Protein AF-A0A955L0Y5-F1 (afdb_monomer_lite)

Structure (mmCIF, N/CA/C/O backbone):
data_AF-A0A955L0Y5-F1
#
_entry.id   AF-A0A955L0Y5-F1
#
loop_
_atom_site.group_PDB
_atom_site.id
_atom_site.type_symbol
_atom_site.label_atom_id
_atom_site.label_alt_id
_atom_site.label_comp_id
_atom_site.label_asym_id
_atom_site.label_entity_id
_atom_site.label_seq_id
_atom_site.pdbx_PDB_ins_code
_atom_site.Cartn_x
_atom_site.Cartn_y
_atom_site.Cartn_z
_atom_site.occupancy
_atom_site.B_iso_or_equiv
_atom_site.auth_seq_id
_atom_site.auth_comp_id
_atom_site.auth_asym_id
_atom_site.auth_atom_id
_atom_site.pdbx_PDB_model_num
ATOM 1 N N . TYR A 1 1 ? 2.188 4.346 -8.797 1.00 79.19 1 TYR A N 1
ATOM 2 C CA . TYR A 1 1 ? 0.901 3.877 -8.244 1.00 79.19 1 TYR A CA 1
ATOM 3 C C . TYR A 1 1 ? 0.221 5.040 -7.528 1.00 79.19 1 TYR A C 1
ATOM 5 O O . TYR A 1 1 ? 0.872 6.050 -7.278 1.00 79.19 1 TYR A O 1
ATOM 13 N N . MET A 1 2 ? -1.072 4.921 -7.245 1.00 89.38 2 MET A N 1
ATOM 14 C CA . MET A 1 2 ? -1.869 5.831 -6.424 1.00 89.38 2 MET A CA 1
ATOM 15 C C . MET A 1 2 ? -2.177 5.133 -5.100 1.00 89.38 2 MET A C 1
ATOM 17 O O . MET A 1 2 ? -2.606 3.981 -5.113 1.00 89.38 2 MET A O 1
ATOM 21 N N . LEU A 1 3 ? -1.932 5.819 -3.984 1.00 91.38 3 LEU A N 1
ATOM 22 C CA . LEU A 1 3 ? -2.253 5.328 -2.646 1.00 91.38 3 LEU A CA 1
ATOM 23 C C . LEU A 1 3 ? -3.683 5.738 -2.289 1.00 91.38 3 LEU A C 1
ATOM 25 O O . LEU A 1 3 ? -4.049 6.902 -2.452 1.00 91.38 3 LEU A O 1
ATOM 29 N N . ILE A 1 4 ? -4.476 4.789 -1.807 1.00 93.81 4 ILE A N 1
ATOM 30 C CA . ILE A 1 4 ? -5.864 4.996 -1.403 1.00 93.81 4 ILE A CA 1
ATOM 31 C C . ILE A 1 4 ? -5.969 4.655 0.082 1.00 93.81 4 ILE A C 1
ATOM 33 O O . ILE A 1 4 ? -5.659 3.534 0.490 1.00 93.81 4 ILE A O 1
ATOM 37 N N . VAL A 1 5 ? -6.415 5.633 0.871 1.00 94.69 5 VAL A N 1
ATOM 38 C CA . VAL A 1 5 ? -6.657 5.496 2.311 1.00 94.69 5 VAL A CA 1
ATOM 39 C C . VAL A 1 5 ? -8.055 6.027 2.604 1.00 94.69 5 VAL A C 1
ATOM 41 O O . VAL A 1 5 ? -8.307 7.228 2.496 1.00 94.69 5 VAL A O 1
ATOM 44 N N . GLY A 1 6 ? -8.978 5.120 2.909 1.00 94.88 6 GLY A N 1
ATOM 45 C CA . GLY A 1 6 ? -10.327 5.429 3.360 1.00 94.88 6 GLY A CA 1
ATOM 46 C C . GLY A 1 6 ? -10.503 5.161 4.854 1.00 94.88 6 GLY A C 1
ATOM 47 O O . GLY A 1 6 ? -9.565 4.826 5.573 1.00 94.88 6 GLY A O 1
ATOM 48 N N . LYS A 1 7 ? -11.748 5.289 5.328 1.00 97.19 7 LYS A N 1
ATOM 49 C CA . LYS A 1 7 ? -12.096 5.071 6.743 1.00 97.19 7 LYS A CA 1
ATOM 50 C C . LYS A 1 7 ? -11.847 3.639 7.218 1.00 97.19 7 LYS A C 1
ATOM 52 O O . LYS A 1 7 ? -11.564 3.435 8.391 1.00 97.19 7 LYS A O 1
ATOM 57 N N . ARG A 1 8 ? -11.966 2.662 6.317 1.00 95.38 8 ARG A N 1
ATOM 58 C CA . ARG A 1 8 ? -11.703 1.253 6.619 1.00 95.38 8 ARG A CA 1
ATOM 59 C C . ARG A 1 8 ? -10.205 0.987 6.721 1.00 95.38 8 ARG A C 1
ATOM 61 O O . ARG A 1 8 ? -9.763 0.393 7.691 1.00 95.38 8 ARG A O 1
ATOM 68 N N . GLU A 1 9 ? -9.439 1.487 5.759 1.00 95.25 9 GLU A N 1
ATOM 69 C CA . GLU A 1 9 ? -7.980 1.362 5.712 1.00 95.25 9 GLU A CA 1
ATOM 70 C C . GLU A 1 9 ? -7.321 2.002 6.946 1.00 95.25 9 GLU A C 1
ATOM 72 O O . GLU A 1 9 ? -6.427 1.413 7.546 1.00 95.25 9 GLU A O 1
ATOM 77 N N . GLU A 1 10 ? -7.834 3.160 7.380 1.00 94.94 10 GLU A N 1
ATOM 78 C CA . GLU A 1 10 ? -7.442 3.824 8.632 1.00 94.94 10 GLU A CA 1
ATOM 79 C C . GLU A 1 10 ? -7.702 2.938 9.862 1.00 94.94 10 GLU A C 1
ATOM 81 O O . GLU A 1 10 ? -6.835 2.810 10.721 1.00 94.94 10 GLU A O 1
ATOM 86 N N . ALA A 1 11 ? -8.875 2.302 9.943 1.00 96.56 11 ALA A N 1
ATOM 87 C CA . ALA A 1 11 ? -9.245 1.455 11.076 1.00 96.56 11 ALA A CA 1
ATOM 88 C C . ALA A 1 11 ? -8.482 0.117 11.116 1.00 96.56 11 ALA A C 1
ATOM 90 O O . ALA A 1 11 ? -8.252 -0.427 12.193 1.00 96.56 11 ALA A O 1
ATOM 91 N N . GLU A 1 12 ? -8.113 -0.425 9.954 1.00 96.50 12 GLU A N 1
ATOM 92 C CA . GLU A 1 12 ? -7.470 -1.741 9.815 1.00 96.50 12 GLU A CA 1
ATOM 93 C C . GLU A 1 12 ? -5.936 -1.668 9.692 1.00 96.50 12 GLU A C 1
ATOM 95 O O . GLU A 1 12 ? -5.269 -2.709 9.589 1.00 96.50 12 GLU A O 1
ATOM 100 N N . GLU A 1 13 ? -5.378 -0.454 9.700 1.00 96.06 1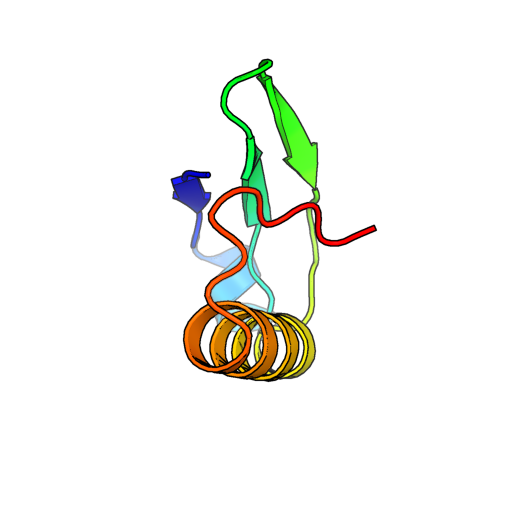3 GLU A N 1
ATOM 101 C CA . GLU A 1 13 ? -3.960 -0.162 9.449 1.00 96.06 13 GLU A CA 1
ATOM 102 C C . GLU A 1 13 ? -3.467 -0.773 8.126 1.00 96.06 13 GLU A C 1
ATOM 104 O O . GLU A 1 13 ? -2.393 -1.382 8.018 1.00 96.06 13 GLU A O 1
ATOM 109 N N . THR A 1 14 ? -4.296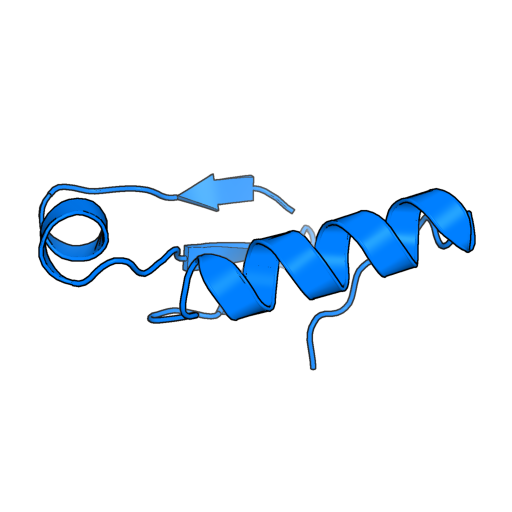 -0.636 7.0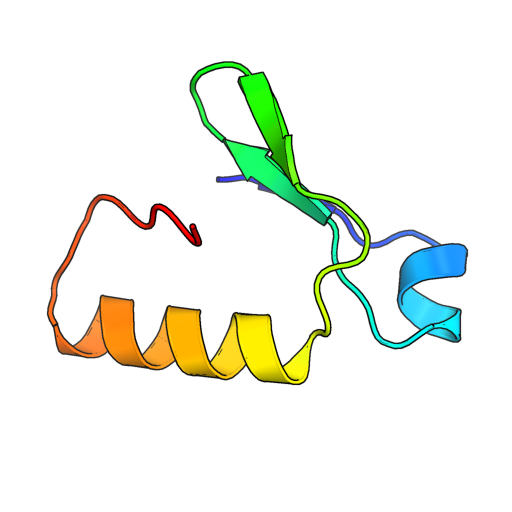94 1.00 96.19 14 THR A N 1
ATOM 110 C CA . THR A 1 14 ? -4.016 -1.098 5.735 1.00 96.19 14 THR A CA 1
ATOM 111 C C . THR A 1 14 ? -3.983 0.071 4.757 1.00 96.19 14 THR A C 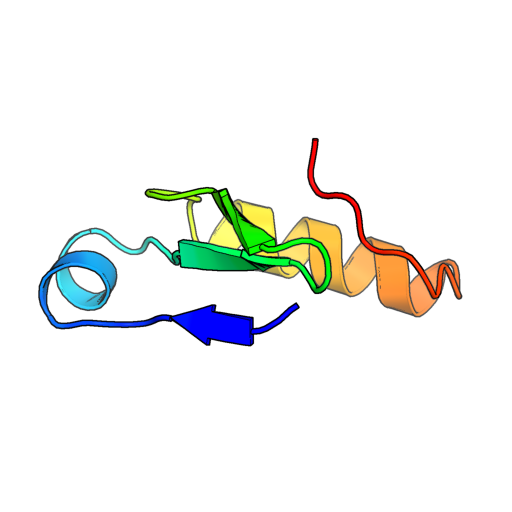1
ATOM 113 O O . THR A 1 14 ? -4.318 1.206 5.080 1.00 96.19 14 THR A O 1
ATOM 116 N N . VAL A 1 15 ? -3.535 -0.197 3.536 1.00 94.69 15 VAL A N 1
ATOM 117 C CA . VAL A 1 15 ? -3.588 0.708 2.395 1.00 94.69 15 VAL A CA 1
ATOM 118 C C . VAL A 1 15 ? -4.021 -0.062 1.159 1.00 94.69 15 VAL A C 1
ATOM 120 O O . VAL A 1 15 ? -3.793 -1.266 1.037 1.00 94.69 15 VAL A O 1
ATOM 123 N N . SER A 1 16 ? -4.627 0.649 0.214 1.00 94.25 16 SER A N 1
ATOM 124 C CA . SER A 1 16 ? -4.865 0.125 -1.127 1.00 94.25 16 SER A CA 1
ATOM 125 C C . SER A 1 16 ? -4.014 0.877 -2.144 1.00 94.25 16 SER A C 1
ATOM 127 O O . SER A 1 16 ? -3.732 2.068 -1.998 1.00 94.25 16 SER A O 1
ATOM 129 N N . LEU A 1 17 ? -3.593 0.175 -3.185 1.00 92.06 17 LEU A N 1
ATOM 130 C CA . LEU A 1 17 ? -2.731 0.684 -4.235 1.00 92.06 17 LEU A CA 1
ATOM 131 C C . LEU A 1 17 ? -3.376 0.444 -5.584 1.00 92.06 17 LEU A C 1
ATOM 133 O O . LEU A 1 17 ? -3.773 -0.675 -5.891 1.00 92.06 17 LEU A O 1
ATOM 137 N N . ARG A 1 18 ? -3.413 1.486 -6.409 1.00 91.94 18 ARG A N 1
ATOM 138 C CA . ARG A 1 18 ? -3.788 1.376 -7.817 1.00 91.94 18 ARG A CA 1
ATOM 139 C C . ARG A 1 18 ? -2.580 1.654 -8.703 1.00 91.94 18 AR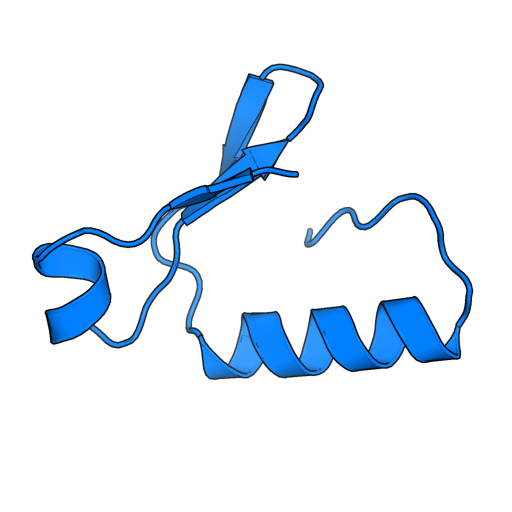G A C 1
ATOM 141 O O . ARG A 1 18 ? -1.988 2.737 -8.649 1.00 91.94 18 ARG A O 1
ATOM 148 N N . TYR A 1 19 ? -2.186 0.681 -9.507 1.00 89.00 19 TYR A N 1
ATOM 149 C CA . TYR A 1 19 ? -1.100 0.806 -10.472 1.00 89.00 19 TYR A CA 1
ATOM 150 C C . TYR A 1 19 ? -1.545 1.573 -11.723 1.00 89.00 19 TYR A C 1
ATOM 152 O O . TYR A 1 19 ? -2.720 1.889 -11.911 1.00 89.00 19 TYR A O 1
ATOM 160 N N . ARG A 1 20 ? -0.577 1.959 -12.565 1.00 86.69 20 ARG A N 1
ATOM 161 C CA . ARG A 1 20 ? -0.852 2.758 -13.775 1.00 86.69 20 ARG A CA 1
ATOM 162 C C . ARG A 1 20 ? -1.612 1.975 -14.845 1.00 86.69 20 ARG A C 1
ATOM 164 O O . ARG A 1 20 ? -2.325 2.585 -15.631 1.00 86.69 20 ARG A O 1
ATOM 171 N N . ASP A 1 21 ? -1.447 0.660 -14.864 1.00 89.25 21 ASP A N 1
ATOM 172 C CA . ASP A 1 21 ? -2.179 -0.275 -15.724 1.00 89.25 21 ASP A CA 1
ATOM 173 C C . ASP A 1 21 ? -3.618 -0.531 -15.240 1.00 89.25 21 ASP A C 1
ATOM 175 O O . ASP A 1 21 ? -4.385 -1.205 -15.923 1.00 89.25 21 ASP A O 1
ATOM 179 N N . GLY A 1 22 ? -4.005 0.049 -14.100 1.00 88.50 22 GLY A N 1
ATOM 180 C CA . GLY A 1 22 ? -5.330 -0.100 -13.511 1.00 88.50 22 GLY A CA 1
ATOM 181 C C . GLY A 1 22 ? -5.452 -1.279 -12.549 1.00 88.50 22 GLY A C 1
ATOM 182 O O . GLY A 1 22 ? -6.519 -1.438 -11.961 1.00 88.50 22 GLY A O 1
ATOM 183 N N . GLU A 1 23 ? -4.390 -2.064 -12.342 1.00 91.44 23 GLU A N 1
ATOM 184 C CA . GLU A 1 23 ? -4.383 -3.130 -11.340 1.00 91.44 23 GLU A CA 1
ATOM 185 C C . GLU A 1 23 ? -4.528 -2.539 -9.926 1.00 91.44 23 GLU A C 1
ATOM 187 O O . GLU A 1 23 ? -3.895 -1.535 -9.585 1.00 91.44 23 GLU A O 1
ATOM 192 N N . GLU A 1 24 ? -5.381 -3.151 -9.099 1.00 92.12 24 GLU A N 1
ATOM 193 C CA . GLU A 1 24 ? -5.609 -2.754 -7.709 1.00 92.12 24 GLU A CA 1
ATOM 194 C C . GLU A 1 24 ? -5.176 -3.850 -6.741 1.00 92.12 24 GLU A C 1
ATOM 196 O O . GLU A 1 24 ? -5.630 -4.989 -6.833 1.00 92.12 24 GLU A O 1
ATOM 201 N N . VAL A 1 25 ? -4.378 -3.465 -5.748 1.00 91.19 25 VAL A N 1
ATOM 202 C CA . VAL A 1 25 ? -4.032 -4.286 -4.587 1.00 91.19 25 VAL A CA 1
ATOM 203 C C . VAL A 1 25 ? -4.675 -3.648 -3.365 1.00 91.19 25 VAL A C 1
ATOM 205 O O . VAL A 1 25 ? -4.479 -2.461 -3.112 1.00 91.19 25 VAL A O 1
ATOM 208 N N . LYS A 1 26 ? -5.466 -4.420 -2.622 1.00 92.81 26 LYS A N 1
ATOM 209 C CA . LYS A 1 26 ? -6.208 -3.956 -1.442 1.00 92.81 26 LYS A CA 1
ATOM 210 C C . LYS A 1 26 ? -5.684 -4.626 -0.184 1.00 92.81 26 LYS A C 1
ATOM 212 O O . LYS A 1 26 ? -4.992 -5.637 -0.265 1.00 92.81 26 LYS A O 1
ATOM 217 N N . ASP A 1 27 ? -6.040 -4.049 0.959 1.00 93.69 27 ASP A N 1
ATOM 218 C CA . ASP A 1 27 ? -5.790 -4.621 2.287 1.00 93.69 27 ASP A CA 1
ATOM 219 C C . ASP A 1 27 ? -4.304 -4.863 2.592 1.00 93.69 27 ASP A C 1
ATOM 221 O O . ASP A 1 27 ? -3.945 -5.686 3.435 1.00 93.69 27 ASP A O 1
ATOM 225 N N . LEU A 1 28 ? -3.417 -4.121 1.925 1.00 92.56 28 LEU A N 1
ATOM 226 C CA . LEU A 1 28 ? -1.985 -4.218 2.152 1.00 92.56 28 LEU A CA 1
ATOM 227 C C . LEU A 1 28 ? -1.665 -3.581 3.502 1.00 92.56 28 LEU A C 1
ATOM 229 O O . LEU A 1 28 ? -1.942 -2.404 3.709 1.00 92.56 28 LEU A O 1
ATOM 233 N N . LYS A 1 29 ? -1.061 -4.331 4.424 1.00 94.44 29 LYS A N 1
ATOM 234 C CA . LYS A 1 29 ? -0.630 -3.774 5.713 1.00 94.44 29 LYS A CA 1
ATOM 235 C C . LYS A 1 29 ? 0.321 -2.599 5.499 1.00 94.44 29 LYS A C 1
ATOM 237 O O . LYS A 1 29 ? 1.270 -2.705 4.720 1.00 94.44 29 LYS A O 1
ATOM 242 N N . PHE A 1 30 ? 0.065 -1.488 6.192 1.00 92.00 30 PHE A N 1
ATOM 243 C CA . PHE A 1 30 ? 0.826 -0.252 5.999 1.00 92.00 30 PHE A CA 1
ATOM 244 C C . PHE A 1 30 ? 2.324 -0.435 6.273 1.00 92.00 30 PHE A C 1
ATOM 246 O O . PHE A 1 30 ? 3.148 0.095 5.534 1.00 92.00 30 PHE A O 1
ATOM 253 N N . GLU A 1 31 ? 2.677 -1.231 7.283 1.00 92.69 31 GLU A N 1
ATOM 254 C CA . GLU A 1 31 ? 4.067 -1.574 7.605 1.00 92.69 31 GLU A CA 1
ATOM 255 C C . GLU A 1 31 ? 4.776 -2.285 6.441 1.00 92.69 31 GLU A C 1
ATOM 257 O O . GLU A 1 31 ? 5.846 -1.871 6.008 1.00 92.69 31 GLU A O 1
ATOM 262 N N . VAL A 1 32 ? 4.133 -3.297 5.853 1.00 89.81 32 VAL A N 1
ATOM 263 C CA . VAL A 1 32 ? 4.682 -4.023 4.696 1.00 89.81 32 VAL A CA 1
ATOM 264 C C . VAL A 1 32 ? 4.824 -3.093 3.491 1.00 89.81 32 VAL A C 1
ATOM 266 O O . VAL A 1 32 ? 5.801 -3.164 2.746 1.00 89.81 32 VAL A O 1
ATOM 269 N N . PHE A 1 33 ? 3.849 -2.205 3.286 1.00 90.12 33 PHE A N 1
ATOM 270 C CA . PHE A 1 33 ? 3.921 -1.196 2.237 1.00 90.12 33 PHE A CA 1
ATOM 271 C C . PHE A 1 33 ? 5.103 -0.240 2.436 1.00 90.12 33 PHE A C 1
ATOM 273 O O . PHE A 1 33 ? 5.842 0.010 1.484 1.00 90.12 33 PHE A O 1
ATOM 280 N N . SER A 1 34 ? 5.281 0.296 3.645 1.00 90.00 34 SER A N 1
ATOM 281 C CA . SER A 1 34 ? 6.310 1.295 3.936 1.00 90.00 34 SER A CA 1
ATOM 282 C C . SER A 1 34 ? 7.718 0.712 3.817 1.00 90.00 34 SER A C 1
ATOM 284 O O . SER A 1 34 ? 8.579 1.346 3.207 1.00 90.00 34 SER A O 1
ATOM 286 N N . GLU A 1 35 ? 7.929 -0.519 4.286 1.00 90.00 35 GLU A N 1
ATOM 287 C CA . GLU A 1 35 ? 9.198 -1.234 4.143 1.00 90.00 35 GLU A CA 1
ATOM 288 C C . GLU A 1 35 ? 9.526 -1.500 2.667 1.00 90.00 35 GLU A C 1
ATOM 290 O O . GLU A 1 35 ? 10.605 -1.143 2.184 1.00 90.00 35 GLU A O 1
ATOM 295 N N . LYS A 1 36 ? 8.579 -2.072 1.907 1.00 86.25 36 LYS A N 1
ATOM 296 C CA . LYS A 1 36 ? 8.793 -2.340 0.478 1.00 86.25 36 LYS A CA 1
ATOM 297 C C . LYS A 1 36 ? 9.020 -1.046 -0.321 1.00 86.25 36 LYS A C 1
ATOM 299 O O . LYS A 1 36 ? 9.822 -1.039 -1.256 1.00 86.25 36 LYS A O 1
ATOM 304 N N . LEU A 1 37 ? 8.347 0.050 0.041 1.00 86.19 37 LEU A N 1
ATOM 305 C CA . LEU A 1 37 ? 8.550 1.360 -0.578 1.00 86.19 37 LEU A CA 1
ATOM 306 C C . LEU A 1 37 ? 9.961 1.895 -0.317 1.00 86.19 37 LEU A C 1
ATOM 308 O O . LEU A 1 37 ? 10.638 2.305 -1.261 1.00 86.19 37 LEU A O 1
ATOM 312 N N . LEU A 1 38 ? 10.405 1.872 0.941 1.00 87.50 38 LEU A N 1
ATOM 313 C CA . LEU A 1 38 ? 11.734 2.339 1.329 1.00 87.50 38 LEU A CA 1
ATOM 314 C C . LEU A 1 38 ? 12.823 1.566 0.574 1.00 87.50 38 LEU A C 1
ATOM 316 O O . LEU A 1 38 ? 13.646 2.176 -0.110 1.00 87.50 38 LEU A O 1
ATOM 320 N N . ASN A 1 39 ? 12.737 0.234 0.589 1.00 85.12 39 ASN A N 1
ATOM 321 C CA . ASN A 1 39 ? 13.668 -0.647 -0.117 1.00 85.12 39 ASN A CA 1
ATOM 322 C C . ASN A 1 39 ? 13.708 -0.361 -1.628 1.00 85.12 39 ASN A C 1
ATOM 324 O O . ASN A 1 39 ? 14.773 -0.382 -2.249 1.00 85.12 39 ASN A O 1
ATOM 328 N N . SER A 1 40 ? 12.561 -0.057 -2.244 1.00 81.81 40 SER A N 1
ATOM 329 C CA . SER A 1 40 ? 12.525 0.260 -3.674 1.00 81.81 40 SER A CA 1
ATOM 330 C C . SER A 1 40 ? 13.134 1.622 -4.010 1.00 81.81 40 SER A C 1
ATOM 332 O O . SER A 1 40 ? 13.760 1.761 -5.065 1.00 81.81 40 SER A O 1
ATOM 334 N N . ILE A 1 41 ? 12.960 2.625 -3.141 1.00 83.38 41 ILE A N 1
ATOM 335 C CA . ILE A 1 41 ? 13.574 3.951 -3.308 1.00 83.38 41 ILE A CA 1
ATOM 336 C C . ILE A 1 41 ? 15.096 3.836 -3.193 1.00 83.38 41 ILE A C 1
ATOM 338 O O . ILE A 1 41 ? 15.812 4.347 -4.057 1.00 83.38 41 ILE A O 1
ATOM 342 N N . GLU A 1 42 ? 15.592 3.126 -2.177 1.00 81.50 42 GLU A N 1
ATOM 343 C CA . GLU A 1 42 ? 17.027 2.889 -1.978 1.00 81.50 42 GLU A CA 1
ATOM 344 C C . GLU A 1 42 ? 17.648 2.125 -3.155 1.00 81.50 42 GLU A C 1
ATOM 346 O O . GLU A 1 42 ? 18.716 2.495 -3.648 1.00 81.50 42 GLU A O 1
ATOM 351 N N . GLY A 1 43 ? 16.936 1.125 -3.681 1.00 78.19 43 GLY A N 1
ATOM 352 C CA . GLY A 1 43 ? 17.348 0.361 -4.859 1.00 78.19 43 GLY A CA 1
ATOM 353 C C . GLY A 1 43 ? 17.245 1.111 -6.195 1.00 78.19 43 GLY A C 1
ATOM 354 O O . GLY A 1 43 ? 17.626 0.550 -7.221 1.00 78.19 43 GLY A O 1
ATOM 355 N N . ARG A 1 44 ? 16.731 2.354 -6.219 1.00 69.38 44 ARG A N 1
ATOM 356 C CA . ARG A 1 44 ? 16.418 3.133 -7.439 1.00 69.38 44 ARG A CA 1
ATOM 357 C C . ARG A 1 44 ? 15.529 2.385 -8.446 1.00 69.38 44 ARG A C 1
ATOM 359 O O . ARG A 1 44 ? 15.579 2.666 -9.645 1.00 69.38 44 ARG A O 1
ATOM 366 N N . ASN A 1 45 ? 14.696 1.458 -7.978 1.00 64.25 45 ASN A N 1
ATOM 367 C CA . ASN A 1 45 ? 13.740 0.768 -8.836 1.00 64.25 45 ASN A CA 1
ATOM 368 C C . ASN A 1 45 ? 12.537 1.687 -9.078 1.00 64.25 45 ASN A C 1
ATOM 370 O O . ASN A 1 45 ? 11.744 1.955 -8.177 1.00 64.25 45 ASN A O 1
ATOM 374 N N . LEU A 1 46 ? 12.440 2.203 -10.307 1.00 58.12 46 LEU A N 1
ATOM 375 C CA . LEU A 1 46 ? 11.389 3.130 -10.750 1.00 58.12 46 LEU A CA 1
ATOM 376 C C . LEU A 1 46 ? 10.031 2.440 -10.975 1.00 58.12 46 LEU A C 1
ATOM 378 O O . LEU A 1 46 ? 9.004 3.119 -10.975 1.00 58.12 46 LEU A O 1
ATOM 382 N N . ASP A 1 47 ? 10.020 1.112 -11.114 1.00 57.25 47 ASP A N 1
ATOM 383 C CA . ASP A 1 47 ? 8.813 0.289 -11.200 1.00 57.25 47 ASP A CA 1
ATOM 384 C C . ASP A 1 47 ? 8.624 -0.514 -9.910 1.00 57.25 47 ASP A C 1
ATOM 386 O O . ASP A 1 47 ? 9.146 -1.613 -9.728 1.00 57.25 47 ASP A O 1
ATOM 390 N N . ILE A 1 48 ? 7.852 0.059 -8.991 1.00 61.56 48 ILE A N 1
ATOM 391 C CA . ILE A 1 48 ? 7.401 -0.625 -7.782 1.00 61.56 48 ILE A CA 1
ATOM 392 C C . ILE A 1 48 ? 6.239 -1.539 -8.183 1.00 61.56 48 ILE A C 1
ATOM 394 O O . ILE A 1 48 ? 5.110 -1.068 -8.310 1.00 61.56 48 ILE A O 1
ATOM 398 N N . LYS A 1 49 ? 6.508 -2.832 -8.402 1.00 63.31 49 LYS A N 1
ATOM 399 C CA . LYS A 1 49 ? 5.487 -3.893 -8.361 1.00 63.31 49 LYS A CA 1
ATOM 400 C C . LYS A 1 49 ? 5.594 -4.609 -7.021 1.00 63.31 49 LYS A C 1
ATOM 402 O O . LYS A 1 49 ? 6.537 -5.358 -6.789 1.00 63.31 49 LYS A O 1
ATOM 407 N N . LEU A 1 50 ? 4.636 -4.353 -6.134 1.00 62.09 50 LEU A N 1
ATOM 408 C CA . LEU A 1 50 ? 4.562 -4.949 -4.798 1.00 62.09 50 LEU A CA 1
ATOM 409 C C . LEU A 1 50 ? 3.850 -6.304 -4.873 1.00 62.09 50 LEU A 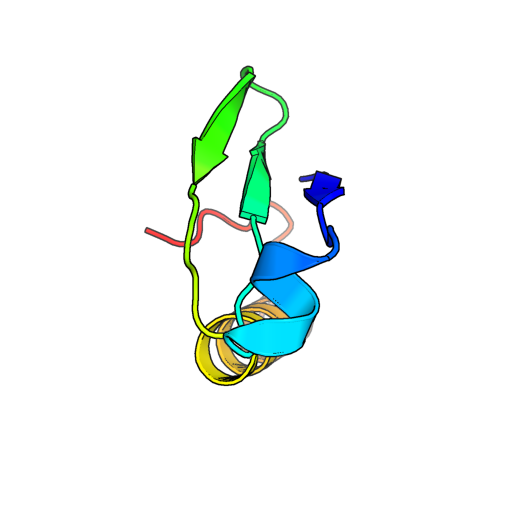C 1
ATOM 411 O O . LEU A 1 50 ? 2.863 -6.512 -4.170 1.00 62.09 50 LEU A O 1
ATOM 415 N N . ASN A 1 51 ? 4.332 -7.189 -5.749 1.00 54.00 51 ASN A N 1
ATOM 416 C CA . ASN A 1 51 ? 3.922 -8.594 -5.734 1.00 54.00 51 ASN A CA 1
ATOM 417 C C . ASN A 1 51 ? 4.585 -9.346 -4.569 1.00 54.00 51 ASN A C 1
ATOM 419 O O . ASN A 1 51 ? 5.517 -8.793 -3.923 1.00 54.00 51 ASN A O 1
#

pLDDT: mean 86.09, std 11.7, range [54.0, 97.19]

Foldseek 3Di:
DDKDDDPVCVVLQAIKDADPVRDIDGRHHVVLVVVLVVVCVVVVPPDDDPD

Sequence (51 aa):
YMLIVGKREEAEETVSLRYRDGEEVKDLKFEVFSEKLLNSIEGRNLDIKLN

Radius of gyration: 11.04 Å; chains: 1; bounding box: 29×14×27 Å

Secondary structure (DSSP, 8-state):
-EEE--HHHHHHTEEEEE-TTS-EEEEEEHHHHHHHHHHHHHTT-S-----

Organism: NCBI:txid2099670

InterPro domains:
  IPR004154 Anticodon-binding [PF03129] (1-38)
  IPR036621 Anticodon-binding domain superfamily [G3DSA:3.40.50.800] (1-49)